Protein AF-A0A9J7A6V1-F1 (afdb_monomer_lite)

pLDDT: mean 81.49, std 12.52, range [40.34, 91.5]

Foldseek 3Di:
DDDPPDPDPQLADPNLVVVLVVLLVQLVVCLVVVVVVSNVVSVVVNVVSLVRHCVSCVVPVVVNVVSVVVVVVSVVVSVVSVVVVVVVVVD

Secondary structure (DSSP, 8-state):
-----PPP----THHHHHHHHHHHHHHHHHHHTT-HHHHHHHHHHHHHHHHHHHHHTTT-HHHHHHHHHHHHHHHHHHHHHHHHHHHHT--

Sequence (91 aa):
MSLVVVEPEKLAGQAGINALKQLQHDMAKALACSDFNRLSQLDATCSRLLDKVTRDNQDDKTLLLQVLLDVKTVYATLIGECARIASSKAN

Structure (mmCIF, N/CA/C/O backbone):
data_AF-A0A9J7A6V1-F1
#
_entry.id   AF-A0A9J7A6V1-F1
#
loop_
_atom_site.group_PDB
_atom_site.id
_atom_site.type_symbol
_atom_site.label_atom_id
_atom_site.label_alt_id
_atom_site.label_comp_id
_atom_site.label_asym_id
_atom_site.label_entity_id
_atom_site.label_seq_id
_atom_site.pdbx_PDB_ins_code
_atom_site.Cartn_x
_atom_site.Cartn_y
_atom_site.Cartn_z
_atom_site.occupancy
_atom_site.B_iso_or_equiv
_atom_site.auth_seq_id
_atom_site.auth_comp_id
_atom_site.auth_asym_id
_atom_site.auth_atom_id
_atom_site.pdbx_PDB_model_num
ATOM 1 N N . MET A 1 1 ? -19.340 -30.959 -1.945 1.00 40.34 1 MET A N 1
ATOM 2 C CA . MET A 1 1 ? -18.273 -30.051 -1.477 1.00 40.34 1 MET A CA 1
ATOM 3 C C . MET A 1 1 ? -18.907 -29.084 -0.497 1.00 40.34 1 MET A C 1
ATOM 5 O O . MET A 1 1 ? -19.833 -28.391 -0.895 1.00 40.34 1 MET A O 1
ATOM 9 N N . SER A 1 2 ? -18.505 -29.112 0.774 1.00 45.59 2 SER A N 1
ATOM 10 C CA . SER A 1 2 ? -19.061 -28.204 1.783 1.00 45.59 2 SER A CA 1
ATOM 11 C C . SER A 1 2 ? -18.369 -26.850 1.655 1.00 45.59 2 SER A C 1
ATOM 13 O O . SER A 1 2 ? -17.143 -26.784 1.723 1.00 45.59 2 SER A O 1
ATOM 15 N N . LEU A 1 3 ? -19.141 -25.792 1.412 1.00 43.19 3 LEU A N 1
ATOM 16 C CA . LEU A 1 3 ? -18.639 -24.422 1.401 1.00 43.19 3 LEU A CA 1
ATOM 17 C C . LEU A 1 3 ? -18.380 -24.016 2.853 1.00 43.19 3 LEU A C 1
ATOM 19 O O . LEU A 1 3 ? -19.315 -23.763 3.609 1.00 43.19 3 LEU A O 1
ATOM 23 N N . VAL A 1 4 ? -17.110 -24.007 3.254 1.00 50.41 4 VAL A N 1
ATOM 24 C CA . VAL A 1 4 ? -16.706 -23.470 4.554 1.00 50.41 4 VAL A CA 1
ATOM 25 C C . VAL A 1 4 ? -16.765 -21.951 4.445 1.00 50.41 4 VAL A C 1
ATOM 27 O O . VAL A 1 4 ? -16.015 -21.348 3.677 1.00 50.41 4 VAL A O 1
ATOM 30 N N . VAL A 1 5 ? -17.684 -21.335 5.187 1.00 45.34 5 VAL A N 1
ATOM 31 C CA . VAL A 1 5 ? -17.715 -19.883 5.368 1.00 45.34 5 VAL A CA 1
ATOM 32 C C . VAL A 1 5 ? -16.499 -19.526 6.217 1.00 45.34 5 VAL A C 1
ATOM 34 O O 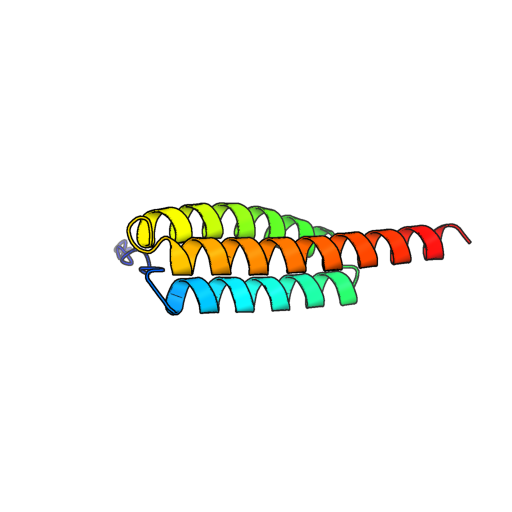. VAL A 1 5 ? -16.500 -19.722 7.428 1.00 45.34 5 VAL A O 1
ATOM 37 N N . VAL A 1 6 ? -15.426 -19.078 5.567 1.00 52.25 6 VAL A N 1
ATOM 38 C CA . VAL A 1 6 ? -14.278 -18.492 6.260 1.00 52.25 6 VAL A CA 1
ATOM 39 C C . VAL A 1 6 ? -14.747 -17.142 6.785 1.00 52.25 6 VAL A C 1
ATOM 41 O O . VAL A 1 6 ? -15.164 -16.292 5.993 1.00 52.25 6 VAL A O 1
ATOM 44 N N . GLU A 1 7 ? -14.739 -16.955 8.106 1.00 51.66 7 GLU A N 1
ATOM 45 C CA . GLU A 1 7 ? -15.047 -15.647 8.679 1.00 51.66 7 GLU A CA 1
ATOM 46 C C . GLU A 1 7 ? -14.113 -14.604 8.050 1.00 51.66 7 GLU A C 1
ATOM 48 O O . GLU A 1 7 ? -12.903 -14.842 7.958 1.00 51.66 7 GLU A O 1
ATOM 53 N N . PRO A 1 8 ? -14.643 -13.466 7.570 1.00 58.78 8 PRO A N 1
ATOM 54 C CA . PRO A 1 8 ? -13.808 -12.435 6.987 1.00 58.78 8 PRO A CA 1
ATOM 55 C C . PRO A 1 8 ? -12.806 -11.989 8.047 1.00 58.78 8 PRO A C 1
ATOM 57 O O . PRO A 1 8 ? -13.192 -11.460 9.086 1.00 58.78 8 PRO A O 1
ATOM 60 N N . GLU A 1 9 ? -11.522 -12.220 7.771 1.00 64.12 9 GLU A N 1
ATOM 61 C CA . GLU A 1 9 ? -10.425 -11.898 8.681 1.00 64.12 9 GLU A CA 1
ATOM 62 C C . GLU A 1 9 ? -10.578 -10.446 9.141 1.00 64.12 9 GLU A C 1
ATOM 64 O O . GLU A 1 9 ? -10.595 -9.537 8.303 1.00 64.12 9 GLU A O 1
ATOM 69 N N . LYS A 1 10 ? -10.812 -10.231 10.439 1.00 65.06 10 LYS A N 1
ATOM 70 C CA . LYS A 1 10 ? -11.014 -8.887 10.982 1.00 65.06 10 LYS A CA 1
ATOM 71 C C . LYS A 1 10 ? -9.687 -8.150 10.887 1.00 65.06 10 LYS A C 1
ATOM 73 O O . LYS A 1 10 ? -8.710 -8.561 11.505 1.00 65.06 10 LYS A O 1
ATOM 78 N N . LEU A 1 11 ? -9.656 -7.051 10.140 1.00 70.44 11 LEU A N 1
ATOM 79 C CA . LEU A 1 11 ? -8.467 -6.210 9.987 1.00 70.44 11 LEU A CA 1
ATOM 80 C C . LEU A 1 11 ? -8.461 -5.058 10.998 1.00 70.44 11 LEU A C 1
ATOM 82 O O . LEU A 1 11 ? -7.859 -4.008 10.768 1.00 70.44 11 LEU A O 1
ATOM 86 N N . ALA A 1 12 ? -9.132 -5.258 12.131 1.00 70.06 12 ALA A N 1
ATOM 87 C CA . ALA A 1 12 ? -9.114 -4.328 13.242 1.00 70.06 12 ALA A CA 1
ATOM 88 C C . ALA A 1 12 ? -7.712 -4.269 13.877 1.00 70.06 12 ALA A C 1
ATOM 90 O O . ALA A 1 12 ? -7.021 -5.283 14.031 1.00 70.06 12 ALA A O 1
ATOM 91 N N . GLY A 1 13 ? -7.293 -3.067 14.257 1.00 75.19 13 GLY A N 1
ATOM 92 C CA . GLY A 1 13 ? -6.039 -2.794 14.941 1.00 75.19 13 GLY A CA 1
ATOM 93 C C . GLY A 1 13 ? -4.800 -3.233 14.156 1.00 75.19 13 GLY A C 1
ATOM 94 O O . GLY A 1 13 ? -4.634 -2.969 12.963 1.00 75.19 13 GLY A O 1
ATOM 95 N N . GLN A 1 14 ? -3.898 -3.926 14.853 1.00 76.88 14 GLN A N 1
ATOM 96 C CA . GLN A 1 14 ? -2.574 -4.283 14.342 1.00 76.88 14 GLN A CA 1
ATOM 97 C C . GLN A 1 14 ? -2.611 -5.249 13.146 1.00 76.88 14 GLN A C 1
ATOM 99 O O . GLN A 1 14 ? -1.684 -5.246 12.337 1.00 76.88 14 GLN A O 1
ATOM 104 N N . ALA A 1 15 ? -3.670 -6.051 13.001 1.00 80.75 15 ALA A N 1
ATOM 105 C CA . ALA A 1 15 ? -3.809 -6.988 11.886 1.00 80.75 15 ALA A CA 1
ATOM 106 C C . ALA A 1 15 ? -3.925 -6.253 10.540 1.00 80.75 15 ALA A C 1
ATOM 108 O O . ALA A 1 15 ? -3.211 -6.585 9.593 1.00 80.75 15 ALA A O 1
ATOM 109 N N . GLY A 1 16 ? -4.743 -5.196 10.478 1.00 79.31 16 GLY A N 1
ATOM 110 C CA . GLY A 1 16 ? -4.867 -4.343 9.295 1.00 79.31 16 GLY A CA 1
ATOM 111 C C . GLY A 1 16 ? -3.566 -3.623 8.950 1.00 79.31 16 GLY A C 1
ATOM 112 O O . GLY A 1 16 ? -3.155 -3.602 7.790 1.00 79.31 16 GLY A O 1
ATOM 113 N N . ILE A 1 17 ? -2.867 -3.113 9.969 1.00 79.94 17 ILE A N 1
ATOM 114 C CA . ILE A 1 17 ? -1.554 -2.475 9.801 1.00 79.94 17 ILE A CA 1
ATOM 115 C C . ILE A 1 17 ? -0.533 -3.471 9.238 1.00 79.94 17 ILE A C 1
ATOM 117 O O . ILE A 1 17 ? 0.213 -3.138 8.318 1.00 79.94 17 ILE A O 1
ATOM 121 N N . ASN A 1 18 ? -0.487 -4.695 9.765 1.00 85.00 18 ASN A N 1
ATOM 122 C CA . ASN A 1 18 ? 0.455 -5.713 9.305 1.00 85.00 18 ASN A CA 1
ATOM 123 C C . ASN A 1 18 ? 0.166 -6.139 7.861 1.00 85.00 18 ASN A C 1
ATOM 125 O O . ASN A 1 18 ? 1.101 -6.263 7.073 1.00 85.00 18 ASN A O 1
ATOM 129 N N . ALA A 1 19 ? -1.110 -6.295 7.495 1.00 84.75 19 ALA A N 1
ATOM 130 C CA . ALA A 1 19 ? -1.508 -6.603 6.125 1.00 84.75 19 ALA A CA 1
ATOM 131 C C . ALA A 1 19 ? -1.084 -5.494 5.147 1.00 84.75 19 ALA A C 1
ATOM 133 O O . ALA A 1 19 ? -0.552 -5.781 4.075 1.00 84.75 19 ALA A O 1
ATOM 134 N N . LEU A 1 20 ? -1.249 -4.225 5.536 1.00 84.00 20 LEU A N 1
ATOM 135 C CA . LEU A 1 20 ? -0.795 -3.086 4.739 1.00 84.00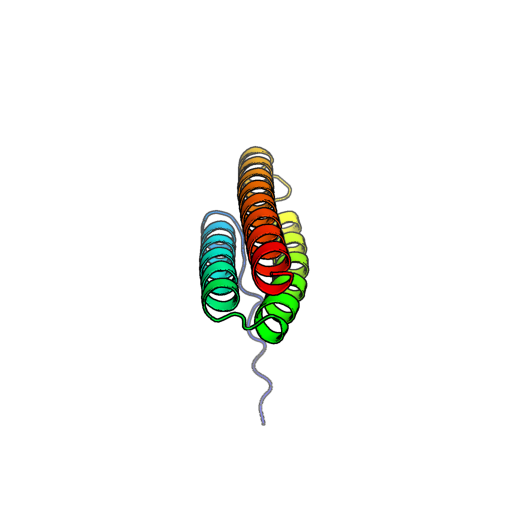 20 LEU A CA 1
ATOM 136 C C . LEU A 1 20 ? 0.728 -3.056 4.610 1.00 84.00 20 LEU A C 1
ATOM 138 O O . LEU A 1 20 ? 1.232 -2.911 3.503 1.00 84.00 20 LEU A O 1
ATOM 142 N N . LYS A 1 21 ? 1.476 -3.259 5.699 1.00 85.06 21 LYS A N 1
ATOM 143 C CA . LYS A 1 21 ? 2.948 -3.324 5.658 1.00 85.06 21 LYS A CA 1
ATOM 144 C C . LYS A 1 21 ? 3.455 -4.451 4.761 1.00 85.06 21 LYS A C 1
ATOM 146 O O . LYS A 1 21 ? 4.403 -4.252 4.004 1.00 85.06 21 LYS A O 1
ATOM 151 N N . GLN A 1 22 ? 2.811 -5.615 4.813 1.00 88.06 22 GLN A N 1
ATOM 152 C CA . GLN A 1 22 ? 3.144 -6.731 3.932 1.00 88.06 22 GLN A CA 1
ATOM 153 C C . GLN A 1 22 ? 2.897 -6.362 2.466 1.00 88.06 22 GLN A C 1
ATOM 155 O O . GLN A 1 22 ? 3.768 -6.564 1.622 1.00 88.06 22 GLN A O 1
ATOM 160 N N . LEU A 1 23 ? 1.750 -5.745 2.172 1.00 88.25 23 LEU A N 1
ATOM 161 C CA . LEU A 1 23 ? 1.421 -5.297 0.824 1.00 88.25 23 LEU A CA 1
ATOM 162 C C . LEU A 1 23 ? 2.423 -4.258 0.301 1.00 88.25 23 LEU A C 1
ATOM 164 O O . LEU A 1 23 ? 2.858 -4.343 -0.844 1.00 88.25 23 LEU A O 1
ATOM 168 N N . GLN A 1 24 ? 2.833 -3.310 1.146 1.00 86.62 24 GLN A N 1
ATOM 169 C CA . GLN A 1 24 ? 3.857 -2.318 0.812 1.00 86.62 24 GLN A CA 1
ATOM 170 C C . GLN A 1 24 ? 5.188 -2.984 0.443 1.00 86.62 24 GLN A C 1
ATOM 172 O O . GLN A 1 24 ? 5.814 -2.611 -0.551 1.00 86.62 24 GLN A O 1
ATOM 177 N N . HIS A 1 25 ? 5.605 -3.994 1.211 1.00 88.25 25 HIS A N 1
ATOM 178 C CA . HIS A 1 25 ? 6.811 -4.761 0.916 1.00 88.25 25 HIS A CA 1
ATOM 179 C C . HIS A 1 25 ? 6.703 -5.493 -0.429 1.00 88.25 25 HIS A C 1
ATOM 181 O O . HIS A 1 25 ? 7.627 -5.444 -1.244 1.00 88.25 25 HIS A O 1
ATOM 187 N N . ASP A 1 26 ? 5.554 -6.111 -0.699 1.00 89.69 26 ASP A N 1
ATOM 188 C CA . ASP A 1 26 ? 5.304 -6.819 -1.953 1.00 89.69 26 ASP A CA 1
ATOM 189 C C . ASP A 1 26 ? 5.293 -5.865 -3.160 1.00 89.69 26 ASP A C 1
ATOM 191 O O . ASP A 1 26 ? 5.831 -6.207 -4.216 1.00 89.69 26 ASP A O 1
ATOM 195 N N . MET A 1 27 ? 4.743 -4.654 -3.009 1.00 89.50 27 MET A N 1
ATOM 196 C CA . MET A 1 27 ? 4.765 -3.616 -4.049 1.00 89.50 27 MET A CA 1
ATOM 197 C C . MET A 1 27 ? 6.190 -3.141 -4.336 1.00 89.50 27 MET A C 1
ATOM 199 O O . MET A 1 27 ? 6.589 -3.070 -5.498 1.00 89.50 27 MET A O 1
ATOM 203 N N . ALA A 1 28 ? 6.985 -2.876 -3.295 1.00 87.44 28 ALA A N 1
ATOM 204 C CA . ALA A 1 28 ? 8.388 -2.497 -3.449 1.00 87.44 28 ALA A CA 1
ATOM 205 C C . ALA A 1 28 ? 9.197 -3.597 -4.156 1.00 87.44 28 ALA A C 1
ATOM 207 O O . ALA A 1 28 ? 10.015 -3.311 -5.031 1.00 87.44 28 ALA A O 1
ATOM 208 N N . LYS A 1 29 ? 8.930 -4.868 -3.834 1.00 89.50 29 LYS A N 1
ATOM 209 C CA . LYS A 1 29 ? 9.569 -6.015 -4.484 1.00 89.50 29 LYS A CA 1
ATOM 210 C C . LYS A 1 29 ? 9.158 -6.153 -5.952 1.00 89.50 29 LYS A C 1
ATOM 212 O O . LYS A 1 29 ? 10.024 -6.344 -6.803 1.00 89.50 29 LYS A O 1
ATOM 217 N N . ALA A 1 30 ? 7.866 -6.027 -6.261 1.00 89.75 30 ALA A N 1
ATOM 218 C CA . ALA A 1 30 ? 7.368 -6.061 -7.637 1.00 89.75 30 ALA A CA 1
ATOM 219 C C . ALA A 1 30 ? 8.010 -4.954 -8.486 1.00 89.75 30 ALA A C 1
ATOM 221 O O . ALA A 1 30 ? 8.485 -5.210 -9.592 1.00 89.75 30 ALA A O 1
ATOM 222 N N . LEU A 1 31 ? 8.110 -3.747 -7.928 1.00 86.69 31 LEU A N 1
ATOM 223 C CA . LEU A 1 31 ? 8.777 -2.618 -8.564 1.00 86.69 31 LEU A CA 1
ATOM 224 C C . LEU A 1 31 ? 10.276 -2.874 -8.790 1.00 86.69 31 LEU A C 1
ATOM 226 O O . LEU A 1 31 ? 10.771 -2.628 -9.889 1.00 86.69 31 LEU A O 1
ATOM 230 N N . ALA A 1 32 ? 10.995 -3.410 -7.798 1.00 85.31 32 ALA A N 1
ATOM 231 C CA . ALA A 1 32 ? 12.416 -3.745 -7.928 1.00 85.31 32 ALA A CA 1
ATOM 232 C C . ALA A 1 32 ? 12.676 -4.779 -9.040 1.00 85.31 32 ALA A C 1
ATOM 234 O O . ALA A 1 32 ? 13.689 -4.710 -9.734 1.00 85.31 32 ALA A O 1
ATOM 235 N N . CYS A 1 33 ? 11.738 -5.704 -9.254 1.00 88.38 33 CYS A N 1
ATOM 236 C CA . CYS A 1 33 ? 11.781 -6.673 -10.347 1.00 88.38 33 CYS A CA 1
ATOM 237 C C . CYS A 1 33 ? 11.248 -6.129 -11.687 1.00 88.38 33 CYS A C 1
ATOM 239 O O . CYS A 1 33 ? 11.205 -6.878 -12.660 1.00 88.38 33 CYS A O 1
ATOM 241 N N . SER A 1 34 ? 10.846 -4.851 -11.763 1.00 87.25 34 SER A N 1
ATOM 242 C CA . SER A 1 34 ? 10.153 -4.259 -12.923 1.00 87.25 34 SER A CA 1
ATOM 243 C C . SER A 1 34 ? 8.888 -5.025 -13.344 1.00 87.25 34 SER A C 1
ATOM 245 O O . SER A 1 34 ? 8.484 -4.989 -14.507 1.00 87.25 34 SER A O 1
ATOM 247 N N . ASP A 1 35 ? 8.243 -5.719 -12.404 1.00 90.69 35 ASP A N 1
ATOM 248 C CA . ASP A 1 35 ? 6.997 -6.444 -12.636 1.00 90.69 35 ASP A CA 1
ATOM 249 C C . ASP A 1 35 ? 5.800 -5.503 -12.443 1.00 90.69 35 ASP A C 1
ATOM 251 O O . ASP A 1 35 ? 5.112 -5.490 -11.418 1.00 90.69 35 ASP A O 1
ATOM 255 N N . PHE A 1 36 ? 5.567 -4.665 -13.453 1.00 87.94 36 PHE A N 1
ATOM 256 C CA . PHE A 1 36 ? 4.500 -3.662 -13.429 1.00 87.94 36 PHE A CA 1
ATOM 257 C C . PHE A 1 36 ? 3.095 -4.278 -13.452 1.00 87.94 36 PHE A C 1
ATOM 259 O O . PHE A 1 36 ? 2.158 -3.693 -12.907 1.00 87.94 36 PHE A O 1
ATOM 266 N N . ASN A 1 37 ? 2.946 -5.479 -14.020 1.00 90.56 37 ASN A N 1
ATOM 267 C CA . ASN A 1 37 ? 1.679 -6.209 -13.992 1.00 90.56 37 ASN A CA 1
ATOM 268 C C . ASN A 1 37 ? 1.336 -6.626 -12.562 1.00 90.56 37 ASN A C 1
ATOM 270 O O . ASN A 1 37 ? 0.215 -6.401 -12.099 1.00 90.56 37 ASN A O 1
ATOM 274 N N . ARG A 1 38 ? 2.311 -7.179 -11.832 1.00 90.12 38 ARG A N 1
ATOM 275 C CA . ARG A 1 38 ? 2.135 -7.500 -10.416 1.00 90.12 38 ARG A CA 1
ATOM 276 C C . ARG A 1 38 ? 1.892 -6.247 -9.586 1.00 90.12 38 ARG A C 1
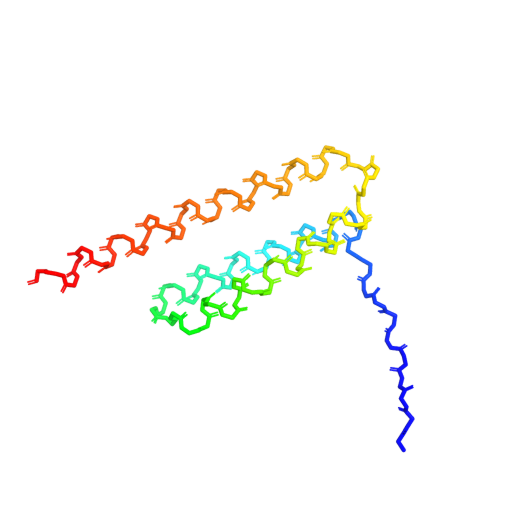ATOM 278 O O . ARG A 1 38 ? 1.009 -6.264 -8.733 1.00 90.12 38 ARG A O 1
ATOM 285 N N . LEU A 1 39 ? 2.617 -5.162 -9.855 1.00 89.44 39 LEU A N 1
ATOM 286 C CA . LEU A 1 39 ? 2.431 -3.891 -9.154 1.00 89.44 39 LEU A CA 1
ATOM 287 C C . LEU A 1 39 ? 0.997 -3.355 -9.310 1.00 89.44 39 LEU A C 1
ATOM 289 O O . LEU A 1 39 ? 0.388 -2.963 -8.319 1.00 89.44 39 LEU A O 1
ATOM 293 N N . SER A 1 40 ? 0.421 -3.423 -10.515 1.00 89.38 40 SER A N 1
ATOM 294 C CA . SER A 1 40 ? -0.972 -3.026 -10.771 1.00 89.38 40 SER A CA 1
ATOM 295 C C . SER A 1 40 ? -1.992 -3.910 -10.035 1.00 89.38 40 SER A C 1
ATOM 297 O O . SER A 1 40 ? -2.976 -3.412 -9.488 1.00 89.38 40 SER A O 1
ATOM 299 N N . GLN A 1 41 ? -1.752 -5.222 -9.948 1.00 91.50 41 GLN A N 1
ATOM 300 C CA . GLN A 1 41 ? -2.611 -6.120 -9.162 1.00 91.50 41 GLN A CA 1
ATOM 301 C C . GLN A 1 41 ? -2.552 -5.815 -7.659 1.00 91.50 41 GLN A C 1
ATOM 303 O O . GLN A 1 41 ? -3.572 -5.862 -6.964 1.00 91.50 41 GLN A O 1
ATOM 308 N N . LEU A 1 42 ? -1.357 -5.511 -7.147 1.00 90.88 42 LEU A N 1
ATOM 309 C CA . LEU A 1 42 ? -1.159 -5.132 -5.750 1.00 90.88 42 LEU A CA 1
ATOM 310 C C . LEU A 1 42 ? -1.798 -3.771 -5.445 1.00 90.88 42 LEU A C 1
ATOM 312 O O . LEU A 1 42 ? -2.374 -3.610 -4.375 1.00 90.88 42 LEU A O 1
ATOM 316 N N . ASP A 1 43 ? -1.793 -2.838 -6.397 1.00 89.94 43 ASP A N 1
ATOM 317 C CA . ASP A 1 43 ? -2.474 -1.543 -6.286 1.00 89.94 43 ASP A CA 1
ATOM 318 C C . ASP A 1 43 ? -3.996 -1.707 -6.133 1.00 89.94 43 ASP A C 1
ATOM 320 O O . ASP A 1 43 ? -4.598 -1.216 -5.174 1.00 89.94 43 ASP A O 1
ATOM 324 N N . ALA A 1 44 ? -4.615 -2.524 -6.990 1.00 89.31 44 ALA A N 1
ATOM 325 C CA . ALA A 1 44 ? -6.033 -2.863 -6.862 1.00 89.31 44 ALA A CA 1
ATOM 326 C C . ALA A 1 44 ? -6.354 -3.566 -5.527 1.00 89.31 44 ALA A C 1
ATOM 328 O O . ALA A 1 44 ? -7.437 -3.393 -4.961 1.00 89.31 44 ALA A O 1
ATOM 329 N N . THR A 1 45 ? -5.409 -4.356 -5.008 1.00 89.12 45 THR A N 1
ATOM 330 C CA . THR A 1 45 ? -5.523 -5.003 -3.693 1.00 89.12 45 THR A CA 1
ATOM 331 C C . THR A 1 45 ? -5.417 -3.981 -2.557 1.00 89.12 45 THR A C 1
ATOM 333 O O . THR A 1 45 ? -6.179 -4.073 -1.596 1.00 89.12 45 THR A O 1
ATOM 336 N N . CYS A 1 46 ? -4.548 -2.974 -2.688 1.00 89.12 46 CYS A N 1
ATOM 337 C CA . CYS A 1 46 ? -4.356 -1.893 -1.720 1.00 89.12 46 CYS A CA 1
ATOM 338 C C . CYS A 1 46 ? -5.648 -1.114 -1.479 1.00 89.12 46 CYS A C 1
ATOM 340 O O . CYS A 1 46 ? -6.055 -0.948 -0.331 1.00 89.12 46 CYS A O 1
ATOM 342 N N . SER A 1 47 ? -6.350 -0.732 -2.550 1.00 87.81 47 SER A N 1
ATOM 343 C CA . SER A 1 47 ? -7.639 -0.035 -2.447 1.00 87.81 47 SER A CA 1
ATOM 344 C C . SER A 1 47 ? -8.682 -0.854 -1.674 1.00 87.81 47 SER A C 1
ATOM 346 O O . SER A 1 47 ? -9.311 -0.339 -0.753 1.00 87.81 47 SER A O 1
ATOM 348 N N . ARG A 1 48 ? -8.811 -2.155 -1.965 1.00 88.69 48 ARG A N 1
ATOM 349 C CA . ARG A 1 48 ? -9.762 -3.031 -1.252 1.00 88.69 48 ARG A CA 1
ATOM 350 C C . ARG A 1 48 ? -9.380 -3.243 0.210 1.00 88.69 48 ARG A C 1
ATOM 352 O O . ARG A 1 48 ? -10.257 -3.339 1.070 1.00 88.69 48 ARG A O 1
ATOM 359 N N . LEU A 1 49 ? -8.082 -3.360 0.485 1.00 86.69 49 LEU A N 1
ATOM 360 C CA . LEU A 1 49 ? -7.564 -3.544 1.834 1.00 86.69 49 LEU A CA 1
ATOM 361 C C . LEU A 1 49 ? -7.802 -2.289 2.677 1.00 86.69 49 LEU A C 1
ATOM 363 O O . LEU A 1 49 ? -8.269 -2.404 3.806 1.00 86.69 49 LEU A O 1
ATOM 367 N N . LEU A 1 50 ? -7.570 -1.106 2.105 1.00 86.69 50 LEU A N 1
ATOM 368 C CA . LEU A 1 50 ? -7.889 0.177 2.724 1.00 86.69 50 LEU A CA 1
ATOM 369 C C . LEU A 1 50 ? -9.371 0.296 3.054 1.00 86.69 50 LEU A C 1
ATOM 371 O O . LEU A 1 50 ? -9.692 0.570 4.201 1.00 86.69 50 LEU A O 1
ATOM 375 N N . ASP A 1 51 ? -10.274 -0.006 2.119 1.00 88.56 51 ASP A N 1
ATOM 376 C CA . ASP A 1 51 ? -11.717 0.043 2.387 1.00 88.56 51 ASP A CA 1
ATOM 377 C C . ASP A 1 51 ? -12.131 -0.861 3.556 1.00 88.56 51 ASP A C 1
ATOM 379 O O . ASP A 1 51 ? -13.098 -0.581 4.271 1.00 88.56 51 ASP A O 1
ATOM 383 N N . LYS A 1 52 ? -11.437 -1.990 3.732 1.00 86.31 52 LYS A N 1
ATOM 384 C CA . LYS A 1 52 ? -11.694 -2.931 4.823 1.00 86.31 52 LYS A CA 1
ATOM 385 C C . LYS A 1 52 ? -11.086 -2.448 6.140 1.00 86.31 52 LYS A C 1
ATOM 387 O O . LYS A 1 52 ? -11.789 -2.422 7.140 1.00 86.31 52 LYS A O 1
ATOM 392 N N . VAL A 1 53 ? -9.840 -1.973 6.135 1.00 86.44 53 VAL A N 1
ATOM 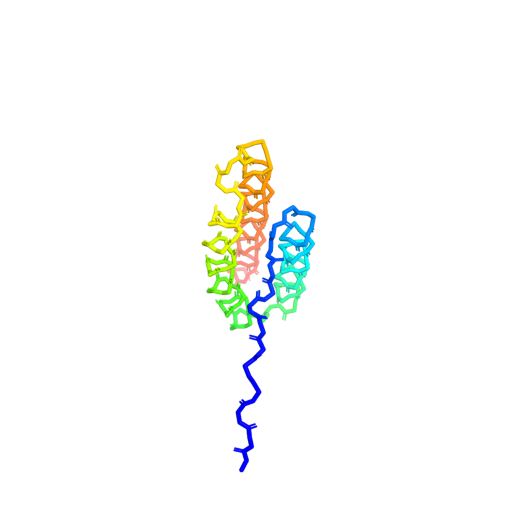393 C CA . VAL A 1 53 ? -9.187 -1.375 7.313 1.00 86.44 53 VAL A CA 1
ATOM 394 C C . VAL A 1 53 ? -9.943 -0.132 7.782 1.00 86.44 53 VAL A C 1
ATOM 396 O O . VAL A 1 53 ? -10.164 0.027 8.978 1.00 86.44 53 VAL A O 1
ATOM 399 N N . THR A 1 54 ? -10.411 0.714 6.864 1.00 85.69 54 THR A N 1
ATOM 400 C CA . THR A 1 54 ? -11.230 1.884 7.187 1.00 85.69 54 THR A CA 1
ATOM 401 C C . THR A 1 54 ? -12.545 1.489 7.836 1.00 85.69 54 THR A C 1
ATOM 403 O O . THR A 1 54 ? -12.915 2.100 8.831 1.00 85.69 54 THR A O 1
ATOM 406 N N . ARG A 1 55 ? -13.234 0.462 7.322 1.00 87.75 55 ARG A N 1
ATOM 407 C CA . ARG A 1 55 ? -14.480 -0.049 7.918 1.00 87.75 55 ARG A CA 1
ATOM 408 C C . ARG A 1 55 ? -14.275 -0.705 9.280 1.00 87.75 55 ARG A C 1
ATOM 410 O O . ARG A 1 55 ? -15.063 -0.455 10.183 1.00 87.75 55 ARG A O 1
ATOM 417 N N . ASP A 1 56 ? -13.218 -1.489 9.438 1.00 86.94 56 ASP A N 1
ATOM 418 C CA . ASP A 1 56 ? -12.959 -2.234 10.672 1.00 86.94 56 ASP A CA 1
ATOM 419 C C . ASP A 1 56 ? -12.396 -1.342 11.799 1.00 86.94 56 ASP A C 1
ATOM 421 O O . ASP A 1 56 ? -12.373 -1.763 12.953 1.00 86.94 56 ASP A O 1
ATOM 425 N N . ASN A 1 57 ? -11.950 -0.116 11.485 1.00 84.75 57 ASN A N 1
ATOM 426 C CA . ASN A 1 57 ? -11.317 0.811 12.434 1.00 84.75 57 ASN A CA 1
ATOM 427 C C . ASN A 1 57 ? -11.960 2.213 12.445 1.00 84.75 57 ASN A C 1
ATOM 429 O O . ASN A 1 57 ? -11.294 3.185 12.791 1.00 84.75 57 ASN A O 1
ATOM 433 N N . GLN A 1 58 ? -13.240 2.346 12.072 1.00 86.00 58 GLN A N 1
ATOM 434 C CA . GLN A 1 58 ? -13.931 3.650 11.972 1.00 86.00 58 GLN A CA 1
ATOM 435 C C . GLN A 1 58 ? -13.875 4.482 13.263 1.00 86.00 58 GLN A C 1
ATOM 437 O O . GLN A 1 58 ? -13.811 5.713 13.202 1.00 86.00 58 GLN A O 1
ATOM 442 N N . ASP A 1 59 ? -13.856 3.813 14.415 1.00 87.62 59 ASP A N 1
ATOM 443 C CA . ASP A 1 59 ? -13.824 4.456 15.728 1.00 87.62 59 ASP A CA 1
ATOM 444 C C . ASP A 1 59 ? -12.403 4.844 16.179 1.00 87.62 59 ASP A C 1
ATOM 446 O O . ASP A 1 59 ? -12.244 5.708 17.044 1.00 87.62 59 ASP A O 1
ATOM 450 N N . ASP A 1 60 ? -11.359 4.282 15.556 1.00 86.75 60 ASP A N 1
ATOM 451 C CA . ASP A 1 60 ? -9.954 4.586 15.851 1.00 86.75 60 ASP A CA 1
ATOM 452 C C . ASP A 1 60 ? -9.349 5.508 14.784 1.00 86.75 60 ASP A C 1
ATOM 454 O O . ASP A 1 60 ? -8.594 5.120 13.885 1.00 86.75 60 ASP A O 1
ATOM 458 N N . LYS A 1 61 ? -9.692 6.793 14.899 1.00 86.50 61 LYS A N 1
ATOM 459 C CA . LYS A 1 61 ? -9.244 7.842 13.970 1.00 86.50 61 LYS A CA 1
ATOM 460 C C . LYS A 1 61 ? -7.722 8.003 13.931 1.00 86.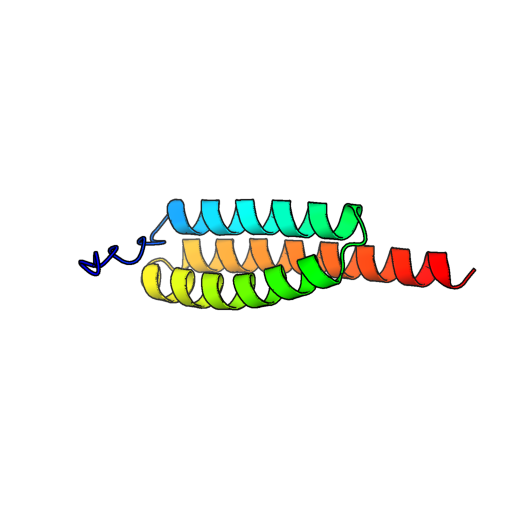50 61 LYS A C 1
ATOM 462 O O . LYS A 1 61 ? -7.189 8.398 12.895 1.00 86.50 61 LYS A O 1
ATOM 467 N N . THR A 1 62 ? -7.030 7.719 15.033 1.00 87.75 62 THR A N 1
ATOM 468 C CA . THR A 1 62 ? -5.567 7.826 15.114 1.00 87.75 62 THR A CA 1
ATOM 469 C C . THR A 1 62 ? -4.914 6.734 14.280 1.00 87.75 62 THR A C 1
ATOM 471 O O . THR A 1 62 ? -4.037 7.024 13.465 1.00 87.75 62 THR A O 1
ATOM 474 N N . LEU A 1 63 ? -5.391 5.496 14.424 1.00 83.94 63 LEU A N 1
ATOM 475 C CA . LEU A 1 63 ? -4.916 4.366 13.636 1.00 83.94 63 LEU A CA 1
ATOM 476 C C . LEU A 1 63 ? -5.212 4.554 12.144 1.00 83.94 63 LEU A C 1
ATOM 478 O O . LEU A 1 63 ? -4.334 4.322 11.313 1.00 83.94 63 LEU A O 1
ATOM 482 N N . LEU A 1 64 ? -6.403 5.049 11.795 1.00 86.56 64 LEU A N 1
ATOM 483 C CA . LEU A 1 64 ? -6.740 5.374 10.406 1.00 86.56 64 LEU A CA 1
ATOM 484 C C . LEU A 1 64 ? -5.832 6.452 9.818 1.00 86.56 64 LEU A C 1
ATOM 486 O O . LEU A 1 64 ? -5.356 6.303 8.694 1.00 86.56 64 LEU A O 1
ATOM 490 N N . LEU A 1 65 ? -5.561 7.523 10.567 1.00 87.69 65 LEU A N 1
ATOM 491 C CA . LEU A 1 65 ? -4.656 8.574 10.114 1.00 87.69 65 LEU A CA 1
ATOM 492 C C . LEU A 1 65 ? -3.247 8.023 9.870 1.00 87.69 65 LEU A C 1
ATOM 494 O O . LEU A 1 65 ? -2.646 8.327 8.841 1.00 87.69 65 LEU A O 1
ATOM 498 N N . GLN A 1 66 ? -2.739 7.193 10.782 1.00 87.25 66 GLN A N 1
ATOM 499 C CA . GLN A 1 66 ? -1.428 6.569 10.635 1.00 87.25 66 GLN A CA 1
ATOM 500 C C . GLN A 1 66 ? -1.368 5.665 9.399 1.00 87.25 66 GLN A C 1
ATOM 502 O O . GLN A 1 66 ? -0.459 5.802 8.584 1.00 87.25 66 GLN A O 1
ATOM 507 N N . VAL A 1 67 ? -2.380 4.819 9.199 1.00 84.88 67 VAL A N 1
ATOM 508 C CA . VAL A 1 67 ? -2.510 3.969 8.008 1.00 84.88 67 VAL A CA 1
ATOM 509 C C . VAL A 1 67 ? -2.502 4.793 6.717 1.00 84.88 67 VAL A C 1
ATOM 511 O O . VAL A 1 67 ? -1.793 4.455 5.769 1.00 84.88 67 VAL A O 1
ATOM 514 N N . LEU A 1 68 ? -3.260 5.891 6.667 1.00 86.88 68 LEU A N 1
ATOM 515 C CA . LEU A 1 68 ? -3.324 6.752 5.484 1.00 86.88 68 LEU A CA 1
ATOM 516 C C . LEU A 1 68 ? -1.991 7.462 5.210 1.00 86.88 68 LEU A C 1
ATOM 518 O O . LEU A 1 68 ? -1.603 7.609 4.049 1.00 86.88 68 LEU A O 1
ATOM 522 N N . LEU A 1 69 ? -1.272 7.884 6.255 1.00 88.56 69 LEU A N 1
ATOM 523 C CA . LEU A 1 69 ? 0.066 8.471 6.130 1.00 88.56 69 LEU A CA 1
ATOM 524 C C . LEU A 1 69 ? 1.094 7.454 5.622 1.00 88.56 69 LEU A C 1
ATOM 526 O O . LEU A 1 69 ? 1.890 7.781 4.735 1.00 88.56 69 LEU A O 1
ATOM 530 N N . ASP A 1 70 ? 1.048 6.224 6.131 1.00 85.25 70 ASP A N 1
ATOM 531 C CA . ASP A 1 70 ? 1.922 5.137 5.692 1.00 85.25 70 ASP A CA 1
ATOM 532 C C . ASP A 1 70 ? 1.680 4.824 4.210 1.00 85.25 70 ASP A C 1
ATOM 534 O O . ASP A 1 70 ? 2.618 4.788 3.411 1.00 85.25 70 ASP A O 1
ATOM 538 N N . VAL A 1 71 ? 0.411 4.693 3.807 1.00 86.56 71 VAL A N 1
ATOM 539 C CA . VAL A 1 71 ? 0.054 4.463 2.402 1.00 86.56 71 VAL A CA 1
ATOM 540 C C . VAL A 1 71 ? 0.503 5.618 1.511 1.00 86.56 71 VAL A C 1
ATOM 542 O O . VAL A 1 71 ? 1.122 5.379 0.473 1.00 86.56 71 VAL A O 1
ATOM 545 N N . LYS A 1 72 ? 0.250 6.869 1.910 1.00 88.69 72 LYS A N 1
ATOM 546 C CA . LYS A 1 72 ? 0.707 8.047 1.159 1.00 88.69 72 LYS A CA 1
ATOM 547 C C . LYS A 1 72 ? 2.217 7.999 0.914 1.00 88.69 72 LYS A C 1
ATOM 549 O O . LYS A 1 72 ? 2.664 8.284 -0.196 1.00 88.69 72 LYS A O 1
ATOM 554 N N . THR A 1 73 ? 2.988 7.646 1.939 1.00 87.06 73 THR A N 1
ATOM 555 C CA . THR A 1 73 ? 4.451 7.559 1.852 1.00 87.06 73 THR A CA 1
ATOM 556 C C . THR A 1 73 ? 4.877 6.497 0.844 1.00 87.06 73 THR A C 1
ATOM 558 O O . THR A 1 73 ? 5.716 6.770 -0.011 1.00 87.06 73 THR A O 1
ATOM 561 N N . VAL A 1 74 ? 4.243 5.322 0.865 1.00 85.12 74 VAL A N 1
ATOM 562 C CA . VAL A 1 74 ? 4.556 4.239 -0.078 1.00 85.12 74 VAL A CA 1
ATOM 563 C C . VAL A 1 74 ? 4.259 4.628 -1.517 1.00 85.12 74 VAL A C 1
ATOM 565 O O . VAL A 1 74 ? 5.117 4.442 -2.378 1.00 85.12 74 VAL A O 1
ATOM 568 N N . TYR A 1 75 ? 3.094 5.216 -1.797 1.00 86.75 75 TYR A N 1
ATOM 569 C CA . TYR A 1 75 ? 2.788 5.671 -3.154 1.00 86.75 75 TYR A CA 1
ATOM 570 C C . TYR A 1 75 ? 3.743 6.768 -3.625 1.00 86.75 75 TYR A C 1
ATOM 572 O O . TYR A 1 75 ? 4.152 6.746 -4.782 1.00 86.75 75 TYR A O 1
ATOM 580 N N . ALA A 1 76 ? 4.158 7.685 -2.746 1.00 87.38 76 ALA A N 1
ATOM 581 C CA . ALA A 1 76 ? 5.163 8.685 -3.094 1.00 87.38 76 ALA A CA 1
ATOM 582 C C . ALA A 1 76 ? 6.497 8.033 -3.507 1.00 87.38 76 ALA A C 1
ATOM 584 O O . ALA A 1 76 ? 7.075 8.416 -4.526 1.00 87.38 76 ALA A O 1
ATOM 585 N N . THR A 1 77 ? 6.951 7.010 -2.774 1.00 85.81 77 THR A N 1
ATOM 586 C CA . THR A 1 77 ? 8.153 6.238 -3.129 1.00 85.81 77 THR A CA 1
ATOM 587 C C . THR A 1 77 ? 7.980 5.480 -4.444 1.00 85.81 77 THR A C 1
ATOM 589 O O . THR A 1 77 ? 8.849 5.567 -5.309 1.00 85.81 77 THR A O 1
ATOM 592 N N . LEU A 1 78 ? 6.855 4.780 -4.633 1.00 86.06 78 LEU A N 1
ATOM 593 C CA . LEU A 1 78 ? 6.571 4.035 -5.864 1.00 86.06 78 LEU A CA 1
ATOM 594 C C . LEU A 1 78 ? 6.560 4.955 -7.090 1.00 86.06 78 LEU A C 1
ATOM 596 O O . LEU A 1 78 ? 7.170 4.631 -8.104 1.00 86.06 78 LEU A O 1
ATOM 600 N N . ILE A 1 79 ? 5.907 6.117 -6.991 1.00 88.00 79 ILE A N 1
ATOM 601 C CA . ILE A 1 79 ? 5.864 7.116 -8.066 1.00 88.00 79 ILE A CA 1
ATOM 602 C C . ILE A 1 79 ? 7.274 7.624 -8.382 1.00 88.00 79 ILE A C 1
ATOM 604 O O . ILE A 1 79 ? 7.643 7.695 -9.555 1.00 88.00 79 ILE A O 1
ATOM 608 N N . GLY A 1 80 ? 8.069 7.946 -7.356 1.00 87.38 80 GLY A N 1
ATOM 609 C CA . GLY A 1 80 ? 9.448 8.404 -7.528 1.00 87.38 80 GLY A CA 1
ATOM 610 C C . GLY A 1 80 ? 10.323 7.382 -8.257 1.00 87.38 80 GLY A C 1
ATOM 611 O O . GLY A 1 80 ? 11.020 7.724 -9.212 1.00 87.38 80 GLY A O 1
ATOM 612 N N . GLU A 1 81 ? 10.237 6.112 -7.868 1.00 84.56 81 GLU A N 1
ATOM 613 C CA . GLU A 1 81 ? 10.984 5.034 -8.520 1.00 84.56 81 GLU A CA 1
ATOM 614 C C . GLU A 1 81 ? 10.495 4.749 -9.945 1.00 84.56 81 GLU A C 1
ATOM 616 O O . GLU A 1 81 ? 11.311 4.600 -10.855 1.00 84.56 81 GLU A O 1
ATOM 621 N N . CYS A 1 82 ? 9.181 4.748 -10.183 1.00 86.38 82 CYS A N 1
ATOM 622 C CA . CYS A 1 82 ? 8.628 4.640 -11.534 1.00 86.38 82 CYS A CA 1
ATOM 623 C C . CYS A 1 82 ? 9.133 5.775 -12.442 1.00 86.38 82 CYS A C 1
ATOM 625 O O . CYS A 1 82 ? 9.544 5.515 -13.574 1.00 86.38 82 CYS A O 1
ATOM 627 N N . ALA A 1 83 ? 9.166 7.018 -11.950 1.00 86.69 83 ALA A N 1
ATOM 628 C CA . ALA A 1 83 ? 9.679 8.170 -12.694 1.00 86.69 83 ALA A CA 1
ATOM 629 C C . ALA A 1 83 ? 11.183 8.048 -12.995 1.00 86.69 83 ALA A C 1
ATOM 631 O O . ALA A 1 83 ? 11.629 8.369 -14.104 1.00 86.69 83 ALA A O 1
ATOM 632 N N . ARG A 1 84 ? 11.964 7.529 -12.038 1.00 86.69 84 ARG A N 1
ATOM 633 C CA . ARG A 1 84 ? 13.3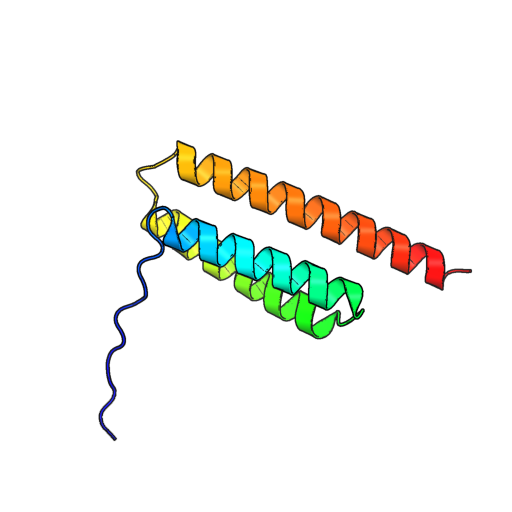96 7.251 -12.213 1.00 86.69 84 ARG A CA 1
ATOM 634 C C . ARG A 1 84 ? 13.632 6.200 -13.300 1.00 86.69 84 ARG A C 1
ATOM 636 O O . ARG A 1 84 ? 14.467 6.419 -14.174 1.00 86.69 84 ARG A O 1
ATOM 643 N N . ILE A 1 85 ? 12.877 5.099 -13.281 1.00 84.69 85 ILE A N 1
ATOM 644 C CA . ILE A 1 85 ? 12.967 4.025 -14.286 1.00 84.69 85 ILE A CA 1
ATOM 645 C C . ILE A 1 85 ? 12.545 4.528 -15.674 1.00 84.69 85 ILE A C 1
ATOM 647 O O . ILE A 1 85 ? 13.197 4.211 -16.671 1.00 84.69 85 ILE A O 1
ATOM 651 N N . ALA A 1 86 ? 11.474 5.322 -15.752 1.00 83.00 86 ALA A N 1
ATOM 652 C CA . ALA A 1 86 ? 11.018 5.914 -17.007 1.00 83.00 86 ALA A CA 1
ATOM 653 C C . ALA A 1 86 ? 12.095 6.825 -17.617 1.00 83.00 86 ALA A C 1
ATOM 655 O O . ALA A 1 86 ? 12.404 6.708 -18.800 1.00 83.00 86 ALA A O 1
ATOM 656 N N . SER A 1 87 ? 12.730 7.658 -16.788 1.00 85.00 87 SER A N 1
ATOM 657 C CA . SER A 1 87 ? 13.829 8.536 -17.209 1.00 85.00 87 SER A CA 1
ATOM 658 C C . SER A 1 87 ? 15.074 7.752 -17.638 1.00 85.00 87 SER A C 1
ATOM 660 O O . SER A 1 87 ? 15.719 8.122 -18.612 1.00 85.00 87 SER A O 1
ATOM 662 N N . SER A 1 88 ? 15.410 6.645 -16.962 1.00 81.62 88 SER A N 1
ATOM 663 C CA . SER A 1 88 ? 16.581 5.835 -17.327 1.00 81.62 88 SER A CA 1
ATOM 664 C C . SER A 1 88 ? 16.401 5.036 -18.617 1.00 81.62 88 SER A C 1
ATOM 666 O O . SER A 1 88 ? 17.391 4.683 -19.238 1.00 81.62 88 SER A O 1
ATOM 668 N N . LYS A 1 89 ? 15.159 4.708 -18.998 1.00 67.38 89 LYS A N 1
ATOM 669 C CA . LYS A 1 89 ? 14.840 4.017 -20.262 1.00 67.38 89 LYS A CA 1
ATOM 670 C C . LYS A 1 89 ? 14.721 4.970 -21.461 1.00 67.38 89 LYS A C 1
ATOM 672 O O . LYS A 1 89 ? 14.572 4.490 -22.579 1.00 67.38 89 LYS A O 1
ATOM 677 N N . ALA A 1 90 ? 14.720 6.284 -21.228 1.00 60.44 90 ALA A N 1
ATOM 678 C CA . ALA A 1 90 ? 14.643 7.311 -22.269 1.00 60.44 90 ALA A CA 1
ATOM 679 C C . ALA A 1 90 ? 16.024 7.750 -22.805 1.00 60.44 90 ALA A C 1
ATOM 681 O O . ALA A 1 90 ? 16.073 8.461 -23.808 1.00 60.44 90 ALA A O 1
ATOM 682 N N . ASN A 1 91 ? 17.110 7.320 -22.150 1.00 47.50 91 ASN A N 1
ATOM 683 C CA . ASN A 1 91 ? 18.502 7.436 -22.605 1.00 47.50 91 ASN A CA 1
ATOM 684 C C . ASN A 1 91 ? 18.993 6.100 -23.169 1.00 47.50 91 ASN A C 1
ATOM 686 O O . ASN A 1 91 ? 19.903 6.143 -24.025 1.00 47.50 91 ASN A O 1
#

Radius of gyration: 15.83 Å; chains: 1; bounding box: 38×39×38 Å